Protein AF-A0A7R9MRG4-F1 (afdb_monomer_lite)

Radius of gyration: 17.13 Å; chains: 1; bounding box: 46×32×44 Å

Secondary structure (DSSP, 8-state):
------TT--TTSS----HHHHHHTTTPPPHHHHHT--TTSEEEEEEE--TTSSPEEEEEEHHHHHHHHHHHHHHHT-PSSP-----S-TTSHHIIIIIIIHHHSS-----

Structure (mmCIF, N/CA/C/O backbone):
data_AF-A0A7R9MRG4-F1
#
_entry.id   AF-A0A7R9MRG4-F1
#
loop_
_atom_site.group_PDB
_atom_site.id
_atom_site.type_symbol
_atom_site.label_atom_id
_atom_site.label_alt_id
_atom_site.label_comp_id
_atom_site.label_asym_id
_atom_site.label_entity_id
_atom_site.label_seq_id
_atom_site.pdbx_PDB_ins_code
_atom_site.Cartn_x
_atom_site.Cartn_y
_atom_site.Cartn_z
_atom_site.occupancy
_atom_site.B_iso_or_equiv
_atom_site.auth_seq_id
_atom_site.auth_comp_id
_atom_site.auth_asym_id
_atom_site.auth_atom_id
_atom_site.pdbx_PDB_model_num
ATOM 1 N N . MET A 1 1 ? 15.948 12.878 -17.917 1.00 43.62 1 MET A N 1
ATOM 2 C CA . MET A 1 1 ? 14.628 12.231 -17.772 1.00 43.62 1 MET A CA 1
ATOM 3 C C . MET A 1 1 ? 13.602 13.232 -18.279 1.00 43.62 1 MET A C 1
ATOM 5 O O . MET A 1 1 ? 13.123 14.041 -17.499 1.00 43.62 1 MET A O 1
ATOM 9 N N . ASP A 1 2 ? 13.351 13.234 -19.589 1.00 40.44 2 ASP A N 1
ATOM 10 C CA . ASP A 1 2 ? 12.744 14.378 -20.296 1.00 40.44 2 ASP A CA 1
ATOM 11 C C . ASP A 1 2 ? 11.472 13.925 -21.046 1.00 40.44 2 ASP A C 1
ATOM 13 O O . ASP A 1 2 ? 11.150 14.411 -22.127 1.00 40.44 2 ASP A O 1
ATOM 17 N N . GLY A 1 3 ? 10.784 12.907 -20.518 1.00 54.75 3 GLY A N 1
ATOM 18 C CA . GLY A 1 3 ? 9.579 12.360 -21.134 1.00 54.75 3 GLY A CA 1
ATOM 19 C C . GLY A 1 3 ? 8.394 13.286 -20.892 1.00 54.75 3 GLY A C 1
ATOM 20 O O . GLY A 1 3 ? 7.931 13.401 -19.759 1.00 54.75 3 GLY A O 1
ATOM 21 N N . ASN A 1 4 ? 7.909 13.937 -21.949 1.00 52.25 4 ASN A N 1
ATOM 22 C CA . ASN A 1 4 ? 6.660 14.700 -21.952 1.00 52.25 4 ASN A CA 1
ATOM 23 C C . ASN A 1 4 ? 5.459 13.746 -21.857 1.00 52.25 4 ASN A C 1
ATOM 25 O O . ASN A 1 4 ? 4.738 13.545 -22.830 1.00 52.25 4 ASN A O 1
ATOM 29 N N . TYR A 1 5 ? 5.258 13.132 -20.694 1.00 60.00 5 TYR A N 1
ATOM 30 C CA . TYR A 1 5 ? 4.035 12.393 -20.412 1.00 60.00 5 TYR A CA 1
ATOM 31 C C . TYR A 1 5 ? 2.894 13.398 -20.247 1.00 60.00 5 TYR A C 1
ATOM 33 O O . TYR A 1 5 ? 3.050 14.420 -19.578 1.00 60.00 5 TYR A O 1
ATOM 41 N N . SER A 1 6 ? 1.756 13.113 -20.869 1.00 63.28 6 SER A N 1
ATOM 42 C CA . SER A 1 6 ? 0.500 13.838 -20.666 1.00 63.28 6 SER A CA 1
ATOM 43 C C . SER A 1 6 ? -0.525 12.865 -20.096 1.00 63.28 6 SER A C 1
ATOM 45 O O . SER A 1 6 ? -0.485 11.680 -20.415 1.00 63.28 6 SER A O 1
ATOM 47 N N . SER A 1 7 ? -1.428 13.336 -19.239 1.00 66.81 7 SER A N 1
ATOM 48 C CA . SER A 1 7 ? -2.490 12.467 -18.722 1.00 66.81 7 SER A CA 1
ATOM 49 C C . SER A 1 7 ? -3.371 11.972 -19.870 1.00 66.81 7 SER A C 1
ATOM 51 O O . SER A 1 7 ? -3.749 12.771 -20.728 1.00 66.81 7 SER A O 1
ATOM 53 N N . GLY A 1 8 ? -3.663 10.670 -19.901 1.00 64.38 8 GLY A N 1
ATOM 54 C CA . GLY A 1 8 ? -4.335 10.013 -21.030 1.00 64.38 8 GLY A CA 1
ATOM 55 C C . GLY A 1 8 ? -3.394 9.454 -22.105 1.00 64.38 8 GLY A C 1
ATOM 56 O O . GLY A 1 8 ? -3.865 8.895 -23.092 1.00 64.38 8 GLY A O 1
ATOM 57 N N . ASP A 1 9 ? -2.074 9.582 -21.938 1.00 65.44 9 ASP A N 1
ATOM 58 C CA . ASP A 1 9 ? -1.098 8.895 -22.783 1.00 65.44 9 ASP A CA 1
ATOM 59 C C . ASP A 1 9 ? -1.141 7.375 -22.532 1.00 65.44 9 ASP A C 1
ATOM 61 O O . ASP A 1 9 ? -0.877 6.916 -21.421 1.00 65.44 9 ASP A O 1
ATOM 65 N N . THR A 1 10 ? -1.450 6.596 -23.574 1.00 65.25 10 THR A N 1
ATOM 66 C CA . THR A 1 10 ? -1.516 5.126 -23.544 1.00 65.25 10 THR A CA 1
ATOM 67 C C . THR A 1 10 ? -0.299 4.457 -24.188 1.00 65.25 10 THR A C 1
ATOM 69 O O . THR A 1 10 ? -0.386 3.288 -24.569 1.00 65.25 10 THR A O 1
ATOM 72 N N . THR A 1 11 ? 0.836 5.154 -24.346 1.00 56.62 11 THR A N 1
ATOM 73 C CA . THR A 1 11 ? 2.022 4.678 -25.101 1.00 56.62 11 THR A CA 1
ATOM 74 C C . THR A 1 11 ? 2.539 3.291 -24.670 1.00 56.62 11 THR A C 1
ATOM 76 O O . THR A 1 11 ? 3.219 2.622 -25.443 1.00 56.62 11 THR A O 1
ATOM 79 N N . HIS A 1 12 ? 2.165 2.800 -23.482 1.00 60.16 12 HIS A N 1
ATOM 80 C CA . HIS A 1 12 ? 2.535 1.468 -22.980 1.00 60.16 12 HIS A CA 1
ATOM 81 C C . HIS A 1 12 ? 1.340 0.568 -22.609 1.00 60.16 12 HIS A C 1
ATOM 83 O O . HIS A 1 12 ? 1.516 -0.391 -21.865 1.00 60.16 12 HIS A O 1
ATOM 89 N N . GLY A 1 13 ? 0.130 0.867 -23.098 1.00 65.69 13 GLY A N 1
ATOM 90 C CA . GLY A 1 13 ? -1.086 0.104 -22.778 1.00 65.69 13 GLY A CA 1
ATOM 91 C C . GLY A 1 13 ? -1.654 0.362 -21.379 1.00 65.69 13 GLY A C 1
ATOM 92 O O . GLY A 1 13 ? -2.609 -0.294 -20.986 1.00 65.69 13 GLY A O 1
ATOM 93 N N . TYR A 1 14 ? -1.091 1.326 -20.651 1.00 67.31 14 TYR A N 1
ATOM 94 C CA . TYR A 1 14 ? -1.590 1.796 -19.363 1.00 67.31 14 TYR A CA 1
ATOM 95 C C . TYR A 1 14 ? -2.041 3.243 -19.495 1.00 67.31 14 TYR A C 1
ATOM 97 O O . TYR A 1 14 ? -1.365 4.038 -20.150 1.00 67.31 14 TYR A O 1
ATOM 105 N N . ASN A 1 15 ? -3.160 3.582 -18.861 1.00 72.31 15 ASN A N 1
ATOM 106 C CA . ASN A 1 15 ? -3.630 4.954 -18.774 1.00 72.31 15 ASN A CA 1
ATOM 107 C C . ASN A 1 15 ? -2.899 5.662 -17.625 1.00 72.31 15 ASN A C 1
ATOM 109 O O . ASN A 1 15 ? -3.087 5.327 -16.454 1.00 72.31 15 ASN A O 1
ATOM 113 N N . PHE A 1 16 ? -2.024 6.614 -17.951 1.00 76.12 16 PHE A N 1
ATOM 114 C CA . PHE A 1 16 ? -1.302 7.374 -16.936 1.00 76.12 16 PHE A CA 1
ATOM 115 C C . PHE A 1 16 ? -2.089 8.613 -16.521 1.00 76.12 16 PHE A C 1
ATOM 117 O O . PHE A 1 16 ? -2.447 9.457 -17.344 1.00 76.12 16 PHE A O 1
ATOM 124 N N . LEU A 1 17 ? -2.278 8.757 -15.212 1.00 78.38 17 LEU A N 1
ATOM 125 C CA . LEU A 1 17 ? -2.831 9.949 -14.592 1.00 78.38 17 LEU A CA 1
ATOM 126 C C . LEU A 1 17 ? -1.716 10.680 -13.840 1.00 78.38 17 LEU A C 1
ATOM 128 O O . LEU A 1 17 ? -1.170 10.185 -12.852 1.00 78.38 17 LEU A O 1
ATOM 132 N N . LEU A 1 18 ? -1.346 11.863 -14.323 1.00 83.12 18 LEU A N 1
ATOM 133 C CA . LEU A 1 18 ? -0.261 12.636 -13.731 1.00 83.12 18 LEU A CA 1
ATOM 134 C C . LEU A 1 18 ? -0.736 13.405 -12.505 1.00 83.12 18 LEU A C 1
ATOM 136 O O . LEU A 1 18 ? -1.809 14.010 -12.496 1.00 83.12 18 LEU A O 1
ATOM 140 N N . PHE A 1 19 ? 0.136 13.488 -11.502 1.00 83.38 19 PHE A N 1
ATOM 141 C CA . PHE A 1 19 ? -0.143 14.237 -10.279 1.00 83.38 19 PHE A CA 1
ATOM 142 C C . PHE A 1 19 ? -0.461 15.715 -10.553 1.00 83.38 19 PHE A C 1
ATOM 144 O O . PHE A 1 19 ? -1.386 16.267 -9.970 1.00 83.38 19 PHE A O 1
ATOM 151 N N . ASN A 1 20 ? 0.230 16.345 -11.507 1.00 83.44 20 ASN A N 1
ATOM 152 C CA . ASN A 1 20 ? -0.068 17.727 -11.895 1.00 83.44 20 ASN A CA 1
ATOM 153 C C . ASN A 1 20 ? -1.482 17.885 -12.472 1.00 83.44 20 ASN A C 1
ATOM 155 O O . ASN A 1 20 ? -2.123 18.904 -12.231 1.00 83.44 20 ASN A O 1
ATOM 159 N N . SER A 1 21 ? -1.986 16.877 -13.191 1.00 82.50 21 SER A N 1
ATOM 160 C CA . SER A 1 21 ? -3.354 16.894 -13.715 1.00 82.50 21 SER A CA 1
ATOM 161 C C . SER A 1 21 ? -4.388 16.760 -12.598 1.00 82.50 21 SER A C 1
ATOM 163 O O . SER A 1 21 ? -5.388 17.475 -12.616 1.00 82.50 21 SER A O 1
ATOM 165 N N . LEU A 1 22 ? -4.112 15.932 -11.584 1.00 83.88 22 LEU A N 1
ATOM 166 C CA . LEU A 1 22 ? -4.930 15.872 -10.369 1.00 83.88 22 LEU A CA 1
ATOM 167 C C . LEU A 1 22 ? -4.964 17.210 -9.635 1.00 83.88 22 LEU A C 1
ATOM 169 O O . LEU A 1 22 ? -6.040 17.690 -9.287 1.00 83.88 22 LEU A O 1
ATOM 173 N N . LEU A 1 23 ? -3.799 17.832 -9.435 1.00 86.94 23 LEU A N 1
ATOM 174 C CA . LEU A 1 23 ? -3.700 19.126 -8.760 1.00 86.94 23 LEU A CA 1
ATOM 175 C C . LEU A 1 23 ? -4.477 20.220 -9.502 1.00 86.94 23 LEU A C 1
ATOM 177 O O . LEU A 1 23 ? -5.146 21.029 -8.867 1.00 86.94 23 LEU A O 1
ATOM 181 N N . SER A 1 24 ? -4.431 20.230 -10.838 1.00 87.56 24 SER A N 1
ATOM 182 C CA . SER A 1 24 ? -5.180 21.204 -11.641 1.00 87.56 24 SER A CA 1
ATOM 183 C C . SER A 1 24 ? -6.698 21.003 -11.622 1.00 87.56 24 SER A C 1
ATOM 185 O O . SER A 1 24 ? -7.422 21.928 -11.980 1.00 87.56 24 SER A O 1
ATOM 187 N N . ASN A 1 25 ? -7.179 19.826 -11.207 1.00 84.19 25 ASN A N 1
ATOM 188 C CA . ASN A 1 25 ? -8.601 19.471 -11.177 1.00 84.19 25 ASN A CA 1
ATOM 189 C C . ASN A 1 25 ? -9.148 19.303 -9.748 1.00 84.19 25 ASN A C 1
ATOM 191 O O . ASN A 1 25 ? -10.107 18.564 -9.535 1.00 84.19 25 ASN A O 1
ATOM 195 N N . ASP A 1 26 ? -8.523 19.946 -8.755 1.00 86.00 26 ASP A N 1
ATOM 196 C CA . ASP A 1 26 ? -8.943 19.874 -7.345 1.00 86.00 26 ASP A CA 1
ATOM 197 C C . ASP A 1 26 ? -9.048 18.425 -6.822 1.00 86.00 26 ASP A C 1
ATOM 199 O O . ASP A 1 26 ? -9.956 18.052 -6.082 1.00 86.00 26 ASP A O 1
ATOM 203 N N . GLY A 1 27 ? -8.149 17.555 -7.297 1.00 82.69 27 GLY A N 1
ATOM 204 C CA . GLY A 1 27 ? -8.123 16.134 -6.948 1.00 82.69 27 GLY A CA 1
ATOM 205 C C . GLY A 1 27 ? -9.262 15.297 -7.538 1.00 82.69 27 GLY A C 1
ATOM 206 O O . GLY A 1 27 ? -9.344 14.107 -7.236 1.00 82.69 27 GLY A O 1
ATOM 207 N N . LYS A 1 28 ? -10.132 15.865 -8.382 1.00 83.25 28 LYS A N 1
ATOM 208 C CA . LYS A 1 28 ? -11.210 15.108 -9.024 1.00 83.25 28 LYS A CA 1
ATOM 209 C C . LYS A 1 28 ? -10.640 14.181 -10.090 1.00 83.25 28 LYS A C 1
ATOM 211 O O . LYS A 1 28 ? -9.978 14.617 -11.035 1.00 83.25 28 LYS A O 1
ATOM 216 N N . LEU A 1 29 ? -10.931 12.899 -9.926 1.00 78.56 29 LEU A N 1
ATOM 217 C CA . LEU A 1 29 ? -10.641 11.86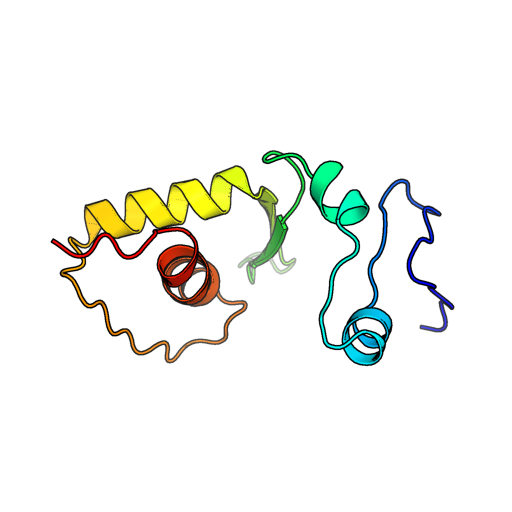6 -10.908 1.00 78.56 29 LEU A CA 1
ATOM 218 C C . LEU A 1 29 ? -11.749 11.830 -11.959 1.00 78.56 29 LEU A C 1
ATOM 220 O O . LEU A 1 29 ? -12.924 12.002 -11.634 1.00 78.56 29 LEU A O 1
ATOM 224 N N . ASP A 1 30 ? -11.366 11.596 -13.211 1.00 77.88 30 ASP A N 1
ATOM 225 C CA . ASP A 1 30 ? -12.324 11.184 -14.231 1.00 77.88 30 ASP A CA 1
ATOM 226 C C . ASP A 1 30 ? -12.785 9.758 -13.907 1.00 77.88 30 ASP A C 1
ATOM 228 O O . ASP A 1 30 ? -11.960 8.865 -13.700 1.00 77.88 30 ASP A O 1
ATOM 232 N N . GLN A 1 31 ? -14.098 9.550 -13.824 1.00 77.94 31 GLN A N 1
ATOM 233 C CA . GLN A 1 31 ? -14.681 8.272 -13.421 1.00 77.94 31 GLN A CA 1
ATOM 234 C C . GLN A 1 31 ? -14.296 7.148 -14.390 1.00 77.94 31 GLN A C 1
ATOM 236 O O . GLN A 1 31 ? -14.056 6.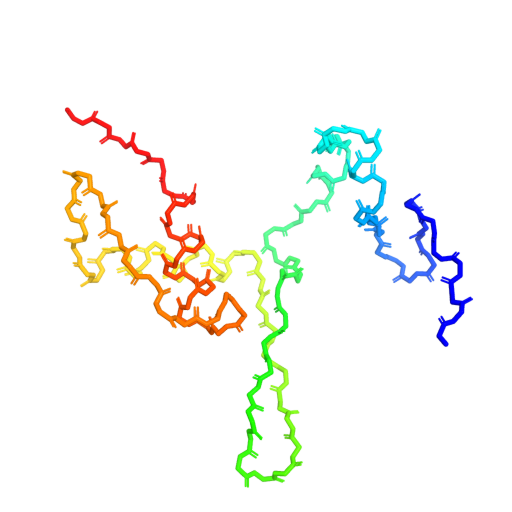026 -13.952 1.00 77.94 31 GLN A O 1
ATOM 241 N N . SER A 1 32 ? -14.113 7.462 -15.677 1.00 77.31 32 SER A N 1
ATOM 242 C CA . SER A 1 32 ? -13.693 6.471 -16.672 1.00 77.31 32 SER A CA 1
ATOM 243 C C . SER A 1 32 ? -12.308 5.881 -16.392 1.00 77.31 32 SER A C 1
ATOM 245 O O . SER A 1 32 ? -11.998 4.804 -16.884 1.00 77.31 32 SER A O 1
ATOM 247 N N . VAL A 1 33 ? -11.460 6.580 -15.625 1.00 75.56 33 VAL A N 1
ATOM 248 C CA . VAL A 1 33 ? -10.147 6.067 -15.201 1.00 75.56 33 VAL A CA 1
ATOM 249 C C . VAL A 1 33 ? -10.305 4.995 -14.127 1.00 75.56 33 VAL A C 1
ATOM 251 O O . VAL A 1 33 ? -9.481 4.096 -14.058 1.00 75.56 33 VAL A O 1
ATOM 254 N N . ILE A 1 34 ? -11.343 5.086 -13.293 1.00 76.62 34 ILE A N 1
ATOM 255 C CA . ILE A 1 34 ? -11.624 4.123 -12.221 1.00 76.62 34 ILE A CA 1
ATOM 256 C C . ILE A 1 34 ? -12.347 2.897 -12.783 1.00 76.62 34 ILE A C 1
ATOM 258 O O . ILE A 1 34 ? -12.056 1.777 -12.374 1.00 76.62 34 ILE A O 1
ATOM 262 N N . ASP A 1 35 ? -13.267 3.110 -13.726 1.00 80.44 35 ASP A N 1
ATOM 263 C CA . ASP A 1 35 ? -14.110 2.050 -14.291 1.00 80.44 35 ASP A CA 1
ATOM 264 C C . ASP A 1 35 ? -13.307 0.981 -15.060 1.00 80.44 35 ASP A C 1
ATOM 266 O O . ASP A 1 35 ? -13.784 -0.140 -15.223 1.00 80.44 35 ASP A O 1
ATOM 270 N N . ASP A 1 36 ? -12.091 1.313 -15.500 1.00 78.88 36 ASP A N 1
ATOM 271 C CA . ASP A 1 36 ? -11.188 0.416 -16.235 1.00 78.88 36 ASP A CA 1
ATOM 272 C C . ASP A 1 36 ? -10.155 -0.293 -15.328 1.00 78.88 36 ASP A C 1
ATOM 274 O O . ASP A 1 36 ? -9.284 -1.003 -15.822 1.00 78.88 36 ASP A O 1
ATOM 278 N N . VAL A 1 37 ? -10.225 -0.113 -13.998 1.00 84.56 37 VAL A N 1
ATOM 279 C CA . VAL A 1 37 ? -9.301 -0.750 -13.038 1.00 84.56 37 VAL A CA 1
ATOM 280 C C . VAL A 1 37 ? -9.869 -2.071 -12.518 1.00 84.56 37 VAL A C 1
ATOM 282 O O . VAL A 1 37 ? -10.928 -2.120 -11.888 1.00 84.56 37 VAL A O 1
ATOM 285 N N . SER A 1 38 ? -9.117 -3.152 -12.706 1.00 88.81 38 SER A N 1
ATOM 286 C CA . SER A 1 38 ? -9.397 -4.479 -12.160 1.00 88.81 38 SER A CA 1
ATOM 287 C C . SER A 1 38 ? -8.773 -4.676 -10.767 1.00 88.81 38 SER A C 1
ATOM 289 O O . SER A 1 38 ? -7.667 -4.202 -10.501 1.00 88.81 38 SER A O 1
ATOM 291 N N . PRO A 1 39 ? -9.395 -5.460 -9.861 1.00 90.50 39 PRO A N 1
ATOM 292 C CA . PRO A 1 39 ? -8.774 -5.853 -8.592 1.00 90.50 39 PRO A CA 1
ATOM 293 C C . PRO A 1 39 ? -7.422 -6.573 -8.737 1.00 90.50 39 PRO A C 1
ATOM 295 O O . PRO A 1 39 ? -6.610 -6.551 -7.807 1.00 90.50 39 PRO A O 1
ATOM 298 N N . ASP A 1 40 ? -7.178 -7.214 -9.880 1.00 92.00 40 ASP A N 1
ATOM 299 C CA . ASP A 1 40 ? -5.931 -7.930 -10.170 1.00 92.00 40 ASP A CA 1
ATOM 300 C C . ASP A 1 40 ? -4.836 -7.031 -10.763 1.00 92.00 40 ASP A C 1
ATOM 302 O O . ASP A 1 40 ? -3.671 -7.445 -10.850 1.00 92.00 40 ASP A O 1
ATOM 306 N N . ASP A 1 41 ? -5.184 -5.787 -11.104 1.00 88.50 41 ASP A N 1
ATOM 307 C CA . ASP A 1 41 ? -4.231 -4.832 -11.646 1.00 88.50 41 ASP A CA 1
ATOM 308 C C . ASP A 1 41 ? -3.154 -4.455 -10.620 1.00 88.50 41 ASP A C 1
ATOM 310 O O . ASP A 1 41 ? -3.385 -4.493 -9.400 1.00 88.50 41 ASP A O 1
ATOM 314 N N . PRO A 1 42 ? -1.949 -4.099 -11.099 1.00 88.56 42 PRO A N 1
ATOM 315 C CA . PRO A 1 42 ? -0.850 -3.687 -10.242 1.00 88.56 42 PRO A CA 1
ATOM 316 C C . PRO A 1 42 ? -1.220 -2.437 -9.442 1.00 88.56 42 PRO A C 1
ATOM 318 O O . PRO A 1 42 ? -1.490 -1.389 -10.020 1.00 88.56 42 PRO A O 1
ATOM 321 N N . ALA A 1 43 ? -1.118 -2.514 -8.115 1.00 87.50 43 ALA A N 1
ATOM 322 C CA . ALA A 1 43 ? -1.339 -1.365 -7.241 1.00 87.50 43 ALA A CA 1
ATOM 323 C C . ALA A 1 43 ? -0.023 -0.794 -6.699 1.00 87.50 43 ALA A C 1
ATOM 325 O O . ALA A 1 43 ? 0.189 0.418 -6.697 1.00 87.50 43 ALA A O 1
ATOM 326 N N . ILE A 1 44 ? 0.878 -1.661 -6.219 1.00 87.44 44 ILE A N 1
ATOM 327 C CA . ILE A 1 44 ? 2.162 -1.262 -5.625 1.00 87.44 44 ILE A CA 1
ATOM 328 C C . ILE A 1 44 ? 3.258 -2.256 -6.022 1.00 87.44 44 ILE A C 1
ATOM 330 O O . ILE A 1 44 ? 3.067 -3.472 -5.981 1.00 87.44 44 ILE A O 1
ATOM 334 N N . ILE A 1 45 ? 4.449 -1.730 -6.324 1.00 88.38 45 ILE A N 1
ATOM 335 C CA . ILE A 1 45 ? 5.692 -2.507 -6.367 1.00 88.38 45 ILE A CA 1
ATOM 336 C C . ILE A 1 45 ? 6.532 -2.125 -5.148 1.00 88.38 45 ILE A C 1
ATOM 338 O O . ILE A 1 45 ? 7.028 -1.003 -5.054 1.00 88.38 45 ILE A O 1
ATOM 342 N N . MET A 1 46 ? 6.707 -3.059 -4.213 1.00 86.44 46 MET A N 1
ATOM 343 C CA . MET A 1 46 ? 7.540 -2.843 -3.027 1.00 86.44 46 MET A CA 1
ATOM 344 C C . MET A 1 46 ? 8.939 -3.408 -3.228 1.00 86.44 46 MET A C 1
ATOM 346 O O . MET A 1 46 ? 9.105 -4.590 -3.517 1.00 86.44 46 MET A O 1
ATOM 350 N N . PHE A 1 47 ? 9.963 -2.586 -3.023 1.00 85.38 47 PHE A N 1
ATOM 351 C CA . PHE A 1 47 ? 11.347 -3.038 -3.108 1.00 85.38 47 PHE A CA 1
ATOM 352 C C . PHE A 1 47 ? 11.846 -3.527 -1.754 1.00 85.38 47 PHE A C 1
ATOM 354 O O . PHE A 1 47 ? 11.722 -2.852 -0.735 1.00 85.38 47 PHE A O 1
ATOM 361 N N . THR A 1 48 ? 12.463 -4.702 -1.760 1.00 79.56 48 THR A N 1
ATOM 362 C CA . THR A 1 48 ? 13.156 -5.256 -0.594 1.00 79.56 48 THR A CA 1
ATOM 363 C C . THR A 1 48 ? 14.658 -5.105 -0.782 1.00 79.56 48 THR A C 1
ATOM 365 O O . THR A 1 48 ? 15.157 -5.264 -1.896 1.00 79.56 48 THR A O 1
ATOM 368 N N . SER A 1 49 ? 15.393 -4.795 0.291 1.00 73.69 49 SER A N 1
ATOM 369 C CA . SER A 1 49 ? 16.834 -4.515 0.209 1.00 73.69 49 SER A CA 1
ATOM 370 C C . SER A 1 49 ? 17.657 -5.698 -0.302 1.00 73.69 49 SER A C 1
ATOM 372 O O . SER A 1 49 ? 18.717 -5.462 -0.863 1.00 73.69 49 SER A O 1
ATOM 374 N N . GLY A 1 50 ? 17.151 -6.932 -0.175 1.00 60.56 50 GLY A N 1
ATOM 375 C CA . GLY A 1 50 ? 17.751 -8.153 -0.714 1.00 60.56 50 GLY A CA 1
ATOM 376 C C . GLY A 1 50 ? 19.196 -8.366 -0.246 1.00 60.56 50 GLY A C 1
ATOM 377 O O . GLY A 1 50 ? 20.126 -7.759 -0.762 1.00 60.56 50 GLY A O 1
ATOM 378 N N . THR A 1 51 ? 19.435 -9.311 0.665 1.00 58.94 51 THR A N 1
ATOM 379 C CA . THR A 1 51 ? 20.786 -9.610 1.194 1.00 58.94 51 THR A CA 1
ATOM 380 C C . THR A 1 51 ? 21.815 -10.030 0.128 1.00 58.94 51 THR A C 1
ATOM 382 O O . THR A 1 51 ? 23.007 -10.069 0.409 1.00 58.94 51 THR A O 1
ATOM 385 N N . THR A 1 52 ? 21.378 -10.307 -1.105 1.00 71.06 52 THR A N 1
ATOM 386 C CA . THR A 1 52 ? 22.205 -10.730 -2.246 1.00 71.06 52 THR A CA 1
ATOM 387 C C . THR A 1 52 ? 22.558 -9.597 -3.227 1.00 71.06 52 THR A C 1
ATOM 389 O O . THR A 1 52 ? 22.999 -9.872 -4.341 1.00 71.06 52 THR A O 1
ATOM 392 N N . GLY A 1 53 ? 22.351 -8.325 -2.860 1.00 68.94 53 GLY A N 1
ATOM 393 C CA . GLY A 1 53 ? 22.905 -7.154 -3.565 1.00 68.94 53 GLY A CA 1
ATOM 394 C C . GLY A 1 53 ? 22.065 -6.560 -4.705 1.00 68.94 53 GLY A C 1
ATOM 395 O O . GLY A 1 53 ? 22.395 -5.481 -5.191 1.00 68.94 53 GLY A O 1
ATOM 396 N N . LYS A 1 54 ? 20.965 -7.205 -5.120 1.00 73.38 54 LYS A N 1
ATOM 397 C CA . LYS A 1 54 ? 19.977 -6.629 -6.053 1.00 73.38 54 LYS A CA 1
ATOM 398 C C . LYS A 1 54 ? 18.595 -6.586 -5.392 1.00 73.38 54 LYS A C 1
ATOM 400 O O . LYS A 1 54 ? 18.090 -7.658 -5.041 1.00 73.38 54 LYS A O 1
ATOM 405 N N . PRO A 1 55 ? 17.977 -5.400 -5.244 1.00 76.19 55 PRO A N 1
ATOM 406 C CA . PRO A 1 55 ? 16.626 -5.289 -4.716 1.00 76.19 55 PRO A CA 1
ATOM 407 C C . PRO A 1 55 ? 15.629 -6.090 -5.551 1.00 76.19 55 PRO A C 1
ATOM 409 O O . PRO A 1 55 ? 15.658 -6.041 -6.782 1.00 76.19 55 PRO A O 1
ATOM 412 N N . LYS A 1 56 ? 14.739 -6.824 -4.881 1.00 82.88 56 LYS A N 1
ATOM 413 C CA . LYS A 1 56 ? 13.629 -7.530 -5.534 1.00 82.88 56 LYS A CA 1
ATOM 414 C C . LYS A 1 56 ? 12.353 -6.720 -5.345 1.00 82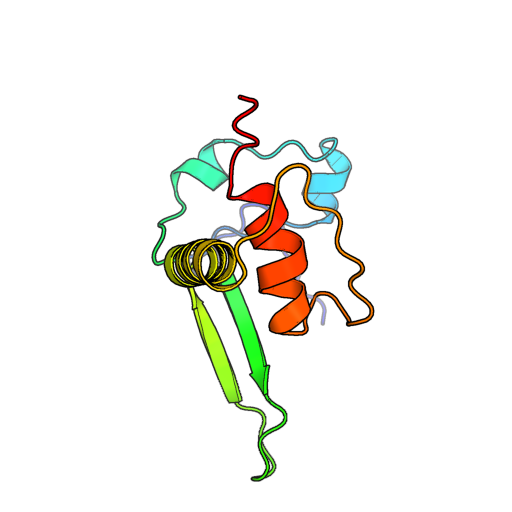.88 56 LYS A C 1
ATOM 416 O O . LYS A 1 56 ? 12.039 -6.354 -4.210 1.00 82.88 56 LYS A O 1
ATOM 421 N N . GLY A 1 57 ? 11.650 -6.456 -6.445 1.00 85.31 57 GLY A N 1
ATOM 422 C CA . GLY A 1 57 ? 10.318 -5.859 -6.436 1.00 85.31 57 GLY A CA 1
ATOM 423 C C . GLY A 1 57 ? 9.259 -6.927 -6.176 1.00 85.31 57 GLY A C 1
ATOM 424 O O . GLY A 1 57 ? 9.166 -7.897 -6.925 1.00 85.31 57 GLY A O 1
ATOM 425 N N . ALA A 1 58 ? 8.483 -6.762 -5.112 1.00 86.69 58 ALA A N 1
ATOM 426 C CA . ALA A 1 58 ? 7.274 -7.524 -4.853 1.00 86.69 58 ALA A CA 1
ATOM 427 C C . ALA A 1 58 ? 6.096 -6.812 -5.521 1.00 86.69 58 ALA A C 1
ATOM 429 O O . ALA A 1 58 ? 5.791 -5.667 -5.188 1.00 86.69 58 ALA A O 1
ATOM 430 N N . TYR A 1 59 ? 5.470 -7.500 -6.469 1.00 89.44 59 TYR A N 1
ATOM 431 C CA . TYR A 1 59 ? 4.260 -7.060 -7.149 1.00 89.44 59 TYR A CA 1
ATOM 432 C C . TYR A 1 59 ? 3.043 -7.326 -6.264 1.00 89.44 59 TYR A C 1
ATOM 434 O O . TYR A 1 59 ? 2.859 -8.460 -5.820 1.00 89.44 59 TYR A O 1
ATOM 442 N N . LEU A 1 60 ? 2.216 -6.309 -6.024 1.00 90.19 60 LEU A N 1
ATOM 443 C CA . LEU A 1 60 ? 0.977 -6.441 -5.264 1.00 90.19 60 LEU A CA 1
ATOM 444 C C . LEU A 1 60 ? -0.186 -5.825 -6.034 1.00 90.19 60 LEU A C 1
ATOM 446 O O . LEU A 1 60 ? -0.124 -4.661 -6.436 1.00 90.19 60 LEU A O 1
ATOM 450 N N . SER A 1 61 ? -1.245 -6.617 -6.198 1.00 92.56 61 SER A N 1
ATOM 451 C CA . SER A 1 61 ? -2.507 -6.164 -6.777 1.00 92.56 61 SER A CA 1
ATOM 452 C C . SER A 1 61 ? -3.372 -5.422 -5.759 1.00 92.56 61 SER A C 1
ATOM 454 O O . SER A 1 61 ? -3.165 -5.550 -4.544 1.00 92.56 61 SER A O 1
ATOM 456 N N . HIS A 1 62 ? -4.380 -4.693 -6.244 1.00 90.06 62 HIS A N 1
ATOM 457 C CA . HIS A 1 62 ? -5.398 -4.067 -5.392 1.00 90.06 62 HIS A CA 1
ATOM 458 C C . HIS A 1 62 ? -6.051 -5.088 -4.450 1.00 90.06 62 HIS A C 1
ATOM 460 O O . HIS A 1 62 ? -6.136 -4.856 -3.242 1.00 90.06 62 HIS A O 1
ATOM 466 N N . PHE A 1 63 ? -6.426 -6.255 -4.982 1.00 91.56 63 PHE A N 1
ATOM 467 C CA . PHE A 1 63 ? -7.012 -7.353 -4.217 1.00 91.56 63 PHE A CA 1
ATOM 468 C C . PHE A 1 63 ? -6.099 -7.812 -3.078 1.00 91.56 63 PHE A C 1
ATOM 470 O O . PHE A 1 63 ? -6.538 -7.937 -1.936 1.00 91.56 63 PHE A O 1
ATOM 477 N N . THR A 1 64 ? -4.810 -8.021 -3.363 1.00 89.25 64 THR A N 1
ATOM 478 C CA . THR A 1 64 ? -3.858 -8.527 -2.364 1.00 89.25 64 THR A CA 1
ATOM 479 C C . THR A 1 64 ? -3.674 -7.534 -1.214 1.00 89.25 64 THR A C 1
ATOM 481 O O . THR A 1 64 ? -3.611 -7.944 -0.054 1.00 89.25 64 THR A O 1
ATOM 484 N N . LEU A 1 65 ? -3.626 -6.232 -1.518 1.00 88.19 65 LEU A N 1
ATOM 485 C CA . LEU A 1 65 ? -3.505 -5.172 -0.513 1.00 88.19 65 LEU A CA 1
ATOM 486 C C . LEU A 1 65 ? -4.738 -5.095 0.394 1.00 88.19 65 LEU A C 1
ATOM 488 O O . LEU A 1 65 ? -4.592 -5.085 1.617 1.00 88.19 65 LEU A O 1
ATOM 492 N N . VAL A 1 66 ? -5.940 -5.074 -0.189 1.00 88.00 66 VAL A N 1
ATOM 493 C CA . VAL A 1 66 ? -7.197 -4.995 0.573 1.00 88.00 66 VAL A CA 1
ATOM 494 C C . VAL A 1 66 ? -7.414 -6.259 1.402 1.00 88.00 66 VAL A C 1
ATOM 496 O O . VAL A 1 66 ? -7.734 -6.170 2.585 1.00 88.00 66 VAL A O 1
ATOM 499 N N . ASN A 1 67 ? -7.167 -7.438 0.829 1.00 89.00 67 ASN A N 1
ATOM 500 C CA . ASN A 1 67 ? -7.299 -8.698 1.552 1.00 89.00 67 ASN A CA 1
ATOM 501 C C . ASN A 1 67 ? -6.323 -8.777 2.739 1.00 89.00 67 ASN A C 1
ATOM 503 O O . ASN A 1 67 ? -6.702 -9.199 3.830 1.00 89.00 67 ASN A O 1
ATOM 507 N N . ASN A 1 68 ? -5.076 -8.321 2.566 1.00 86.88 68 ASN A N 1
ATOM 508 C CA . ASN A 1 68 ? -4.123 -8.272 3.673 1.00 86.88 68 ASN A CA 1
ATOM 509 C C . ASN A 1 68 ? -4.565 -7.292 4.769 1.00 86.88 68 ASN A C 1
ATOM 511 O O . ASN A 1 68 ? -4.424 -7.616 5.946 1.00 86.88 68 ASN A O 1
ATOM 515 N N . ALA A 1 69 ? -5.140 -6.144 4.405 1.00 84.12 69 ALA A N 1
ATOM 516 C CA . ALA A 1 69 ? -5.682 -5.185 5.363 1.00 84.12 69 ALA A CA 1
ATOM 517 C C . ALA A 1 69 ? -6.842 -5.769 6.191 1.00 84.12 69 ALA A C 1
ATOM 519 O O . ALA A 1 69 ? -6.832 -5.663 7.417 1.00 84.12 69 ALA A O 1
ATOM 520 N N . LEU A 1 70 ? -7.797 -6.449 5.546 1.00 84.38 70 LEU A N 1
ATOM 521 C CA . LEU A 1 70 ? -8.937 -7.086 6.220 1.00 84.38 70 LEU A CA 1
ATOM 522 C C . LEU A 1 70 ? -8.491 -8.178 7.201 1.00 84.38 70 LEU A C 1
ATOM 524 O O . LEU A 1 70 ? -8.857 -8.139 8.373 1.00 84.38 70 LEU A O 1
ATOM 528 N N . LEU A 1 71 ? -7.619 -9.088 6.755 1.00 85.75 71 LEU A N 1
ATOM 529 C CA . LEU A 1 71 ? -7.060 -10.140 7.612 1.00 85.75 71 LEU A CA 1
ATOM 530 C C . LEU A 1 71 ? -6.258 -9.566 8.784 1.00 85.75 71 LEU A C 1
ATOM 532 O O . LEU A 1 71 ? -6.277 -10.103 9.892 1.00 85.75 71 LEU A O 1
ATOM 536 N N . THR A 1 72 ? -5.544 -8.467 8.544 1.00 81.75 72 THR A N 1
ATOM 537 C CA . THR A 1 72 ? -4.798 -7.774 9.593 1.00 81.75 72 THR A CA 1
ATOM 538 C C . THR A 1 72 ? -5.756 -7.186 10.628 1.00 81.75 72 THR A C 1
ATOM 540 O O . THR A 1 72 ? -5.535 -7.372 11.821 1.00 81.75 72 THR A O 1
ATO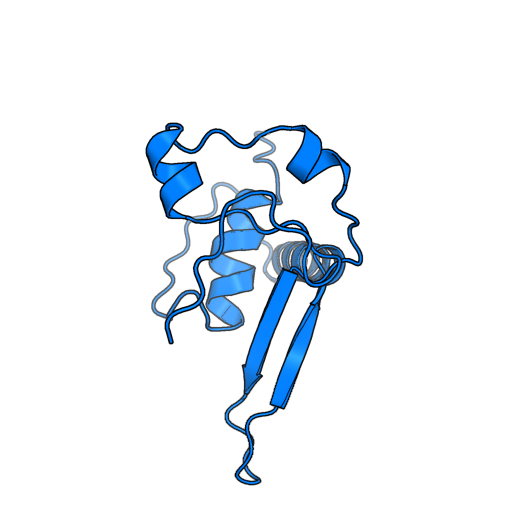M 543 N N . LYS A 1 73 ? -6.853 -6.548 10.202 1.00 77.25 73 LYS A N 1
ATOM 544 C CA . LYS A 1 73 ? -7.876 -6.044 11.125 1.00 77.25 73 LYS A CA 1
ATOM 545 C C . LYS A 1 73 ? -8.447 -7.149 12.013 1.00 77.25 73 LYS A C 1
ATOM 547 O O . LYS A 1 73 ? -8.502 -6.963 13.224 1.00 77.25 73 LYS A O 1
ATOM 552 N N . GLU A 1 74 ? -8.814 -8.287 11.427 1.00 79.06 74 GLU A N 1
ATOM 553 C CA . GLU A 1 74 ? -9.328 -9.441 12.178 1.00 79.06 74 GLU A CA 1
ATOM 554 C C . GLU A 1 74 ? -8.293 -9.997 13.165 1.00 79.06 74 GLU A C 1
ATOM 556 O O . GLU A 1 74 ? -8.629 -10.341 14.294 1.00 79.06 74 GLU A O 1
ATOM 561 N N . SER A 1 75 ? -7.020 -10.053 12.765 1.00 81.69 75 SER A N 1
ATOM 562 C CA . SER A 1 75 ? -5.951 -10.630 13.591 1.00 81.69 75 SER A CA 1
ATOM 563 C C . SER A 1 75 ? -5.579 -9.769 14.801 1.00 81.69 75 SER A C 1
ATOM 565 O O . SER A 1 75 ? -5.174 -10.307 15.830 1.00 81.69 75 SER A O 1
ATOM 567 N N . PHE A 1 76 ? -5.666 -8.443 14.673 1.00 75.31 76 PHE A N 1
ATOM 568 C CA . PHE A 1 76 ? -5.308 -7.503 15.739 1.00 75.31 76 PHE A CA 1
ATOM 569 C C . PHE A 1 76 ? -6.498 -7.072 16.606 1.00 75.31 76 PHE A C 1
ATOM 571 O O . PHE A 1 76 ? -6.276 -6.337 17.566 1.00 75.31 76 PHE A O 1
ATOM 578 N N . ASP A 1 77 ? -7.716 -7.528 16.285 1.00 73.06 77 ASP A N 1
ATOM 579 C CA . ASP A 1 77 ? -8.969 -7.163 16.963 1.00 73.06 77 ASP A CA 1
ATOM 580 C C . ASP A 1 77 ? -9.050 -5.653 17.234 1.00 73.06 77 ASP A C 1
ATOM 582 O O . ASP A 1 77 ? -9.166 -5.183 18.370 1.00 73.06 77 ASP A O 1
ATOM 586 N N . PHE A 1 78 ? -8.867 -4.858 16.175 1.00 71.31 78 PHE A N 1
ATOM 587 C CA . PHE A 1 78 ? -8.907 -3.411 16.323 1.00 71.31 78 PHE A CA 1
ATOM 588 C C . PHE A 1 78 ? -10.309 -2.968 16.770 1.00 71.31 78 PHE A C 1
ATOM 590 O O . PHE A 1 78 ? -11.267 -3.061 16.004 1.00 71.31 78 PHE A O 1
ATOM 597 N N . GLY A 1 79 ? -10.413 -2.463 18.002 1.00 66.44 79 GLY A N 1
ATOM 598 C CA . GLY A 1 79 ? -11.644 -1.879 18.535 1.00 66.44 79 GLY A CA 1
ATOM 599 C C . GLY A 1 79 ? -11.982 -0.531 17.895 1.00 66.44 79 GLY A C 1
ATOM 600 O O . GLY A 1 79 ? -11.094 0.212 17.485 1.00 66.44 79 GLY A O 1
ATOM 601 N N . GLU A 1 80 ? -13.269 -0.193 17.840 1.00 75.81 80 GLU A N 1
ATOM 602 C CA . GLU A 1 80 ? -13.749 1.063 17.255 1.00 75.81 80 GLU A CA 1
ATOM 603 C C . GLU A 1 80 ? -13.954 2.145 18.342 1.00 75.81 80 GLU A C 1
ATOM 605 O O . GLU A 1 80 ? -14.589 1.862 19.363 1.00 75.81 80 GLU A O 1
ATOM 610 N N . PRO A 1 81 ? -13.470 3.392 18.156 1.00 68.75 81 PRO A N 1
ATOM 611 C CA . PRO A 1 81 ? -12.697 3.878 17.014 1.00 68.75 81 PRO A CA 1
ATOM 612 C C . PRO A 1 81 ? -11.210 3.493 17.079 1.00 68.75 81 PRO A C 1
ATOM 614 O O . PRO A 1 81 ? -10.570 3.564 18.131 1.00 68.75 81 PRO A O 1
ATOM 617 N N . ILE A 1 82 ? -10.635 3.181 15.917 1.00 71.12 82 ILE A N 1
ATOM 618 C CA . ILE A 1 82 ? -9.215 2.841 15.775 1.00 71.12 82 ILE A CA 1
ATOM 619 C C . ILE A 1 82 ? -8.383 4.126 15.659 1.00 71.12 82 ILE A C 1
ATOM 621 O O . ILE A 1 82 ? -8.584 4.930 14.751 1.00 71.12 82 ILE A O 1
ATOM 625 N N . SER A 1 83 ? -7.397 4.306 16.541 1.00 76.94 83 SER A N 1
ATOM 626 C CA . SER A 1 83 ? -6.380 5.361 16.428 1.00 76.94 83 SER A CA 1
ATOM 627 C C . SER A 1 83 ? -4.988 4.738 16.428 1.00 76.94 83 SER A C 1
ATOM 629 O O . SER A 1 83 ? -4.617 4.043 17.373 1.00 76.94 83 SER A O 1
ATOM 631 N N . MET A 1 84 ? -4.207 4.989 15.374 1.00 76.25 84 MET A N 1
ATOM 632 C CA . MET A 1 84 ? -2.894 4.373 15.172 1.00 76.25 84 MET A CA 1
ATOM 633 C C . MET A 1 84 ? -1.819 5.424 14.904 1.00 76.25 84 MET A C 1
ATOM 635 O O . MET A 1 84 ? -1.968 6.280 14.036 1.00 76.25 84 MET A O 1
ATOM 639 N N . LEU A 1 85 ? -0.698 5.315 15.618 1.00 82.88 85 LEU A N 1
ATOM 640 C CA . LEU A 1 85 ? 0.525 6.047 15.301 1.00 82.88 85 LEU A CA 1
ATOM 641 C C . LEU A 1 85 ? 1.374 5.218 14.332 1.00 82.88 85 LEU A C 1
ATOM 643 O O . LEU A 1 85 ? 1.724 4.080 14.639 1.00 82.88 85 LEU A O 1
ATOM 647 N N . ILE A 1 86 ? 1.755 5.803 13.196 1.00 81.94 86 ILE A N 1
ATOM 648 C CA . ILE A 1 86 ? 2.613 5.158 12.195 1.00 81.94 86 ILE A CA 1
ATOM 649 C C . ILE A 1 86 ? 3.968 5.882 12.184 1.00 81.94 86 ILE A C 1
ATOM 651 O O . ILE A 1 86 ? 4.107 6.906 11.518 1.00 81.94 86 ILE A O 1
ATOM 655 N N . PRO A 1 87 ? 4.986 5.389 12.915 1.00 82.12 87 PRO A N 1
ATOM 656 C CA . PRO A 1 87 ? 6.299 6.036 12.961 1.00 82.12 87 PRO A CA 1
ATOM 657 C C . PRO A 1 87 ? 7.180 5.700 11.744 1.00 82.12 87 PRO A C 1
ATOM 659 O O . PRO A 1 87 ? 8.320 6.152 11.665 1.00 82.12 87 PRO A O 1
ATOM 662 N N . LEU A 1 88 ? 6.685 4.872 10.817 1.00 84.94 88 LEU A N 1
ATOM 663 C CA . LEU A 1 88 ? 7.426 4.373 9.659 1.00 84.94 88 LEU A CA 1
ATOM 664 C C . LEU A 1 88 ? 7.031 5.120 8.371 1.00 84.94 88 LEU A C 1
ATOM 666 O O . LEU A 1 88 ? 5.890 5.567 8.257 1.00 84.94 88 LEU A O 1
ATOM 670 N N . PRO A 1 89 ? 7.923 5.215 7.365 1.00 80.38 89 PRO A N 1
ATOM 671 C CA . PRO A 1 89 ? 7.588 5.821 6.075 1.00 80.38 89 PRO A CA 1
ATOM 672 C C . PRO A 1 89 ? 6.436 5.091 5.371 1.00 80.38 89 PRO A C 1
ATOM 674 O O . PRO A 1 89 ? 6.415 3.863 5.366 1.00 80.38 89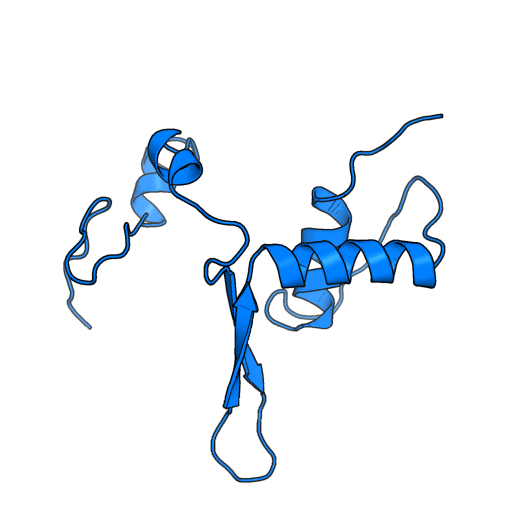 PRO A O 1
ATOM 677 N N . PHE A 1 90 ? 5.539 5.817 4.694 1.00 72.38 90 PHE A N 1
ATOM 678 C CA . PHE A 1 90 ? 4.351 5.239 4.035 1.00 72.38 90 PHE A CA 1
ATOM 679 C C . PHE A 1 90 ? 4.639 4.185 2.956 1.00 72.38 90 PHE A C 1
ATOM 681 O O . PHE A 1 90 ? 3.771 3.379 2.649 1.00 72.38 90 PHE A O 1
ATOM 688 N N . PHE A 1 91 ? 5.848 4.161 2.396 1.00 75.62 91 PHE A N 1
ATOM 689 C CA . PHE A 1 91 ? 6.281 3.161 1.413 1.00 75.62 91 PHE A CA 1
ATOM 690 C C . PHE A 1 91 ? 6.867 1.885 2.047 1.00 75.62 91 PHE A C 1
ATOM 692 O O . PHE A 1 91 ? 7.282 0.972 1.336 1.00 75.62 91 PHE A O 1
ATOM 699 N N . HIS A 1 92 ? 6.930 1.807 3.378 1.00 81.94 92 HIS A N 1
ATOM 700 C CA . HIS A 1 92 ? 7.252 0.575 4.089 1.00 81.94 92 HIS A CA 1
ATOM 701 C C . HIS A 1 92 ? 6.001 -0.310 4.174 1.00 81.94 92 HIS A C 1
ATOM 703 O O . HIS A 1 92 ? 4.932 0.188 4.515 1.00 81.94 92 HIS A O 1
ATOM 709 N N . SER A 1 93 ? 6.130 -1.620 3.940 1.00 78.69 93 SER A N 1
ATOM 710 C CA . SER A 1 93 ? 4.997 -2.566 3.881 1.00 78.69 93 SER A CA 1
ATOM 711 C C . SER A 1 93 ? 4.023 -2.450 5.055 1.00 78.69 93 SER A C 1
ATOM 713 O O . SER A 1 93 ? 2.813 -2.406 4.854 1.00 78.69 93 SER A O 1
ATOM 715 N N . PHE A 1 94 ? 4.557 -2.320 6.272 1.00 79.25 94 PHE A N 1
ATOM 716 C CA . PHE A 1 94 ? 3.766 -2.080 7.480 1.00 79.25 94 PHE A CA 1
ATOM 717 C C . PHE A 1 94 ? 2.905 -0.810 7.376 1.00 79.25 94 PHE A C 1
ATOM 719 O O . PHE A 1 94 ? 1.693 -0.877 7.535 1.00 79.25 94 PHE A O 1
ATOM 726 N N . ALA A 1 95 ? 3.511 0.342 7.078 1.00 76.00 95 ALA A N 1
ATOM 727 C CA . ALA A 1 95 ? 2.800 1.617 7.010 1.00 76.00 95 ALA A CA 1
ATOM 728 C C . ALA A 1 95 ? 1.819 1.673 5.829 1.00 76.00 95 ALA A C 1
ATOM 730 O O . ALA A 1 95 ? 0.725 2.215 5.968 1.00 76.00 95 ALA A O 1
ATOM 731 N N . ALA A 1 96 ? 2.192 1.077 4.692 1.00 78.62 96 ALA A N 1
ATOM 732 C CA . ALA A 1 96 ? 1.353 1.013 3.504 1.00 78.62 96 ALA A CA 1
ATOM 733 C C . ALA A 1 96 ? 0.041 0.264 3.781 1.00 78.62 96 ALA A C 1
ATOM 735 O O . ALA A 1 96 ? -1.030 0.769 3.449 1.00 78.62 96 ALA A O 1
ATOM 736 N N . VAL A 1 97 ? 0.105 -0.910 4.419 1.00 77.75 97 VAL A N 1
ATOM 737 C CA . VAL A 1 97 ? -1.087 -1.747 4.622 1.00 77.75 97 VAL A CA 1
ATOM 738 C C . VAL A 1 97 ? -1.866 -1.371 5.881 1.00 77.75 97 VAL A C 1
ATOM 740 O O . VAL A 1 97 ? -3.071 -1.131 5.796 1.00 77.75 97 VAL A O 1
ATOM 743 N N . LEU A 1 98 ? -1.213 -1.296 7.045 1.00 74.44 98 LEU A N 1
ATOM 744 C CA . LEU A 1 98 ? -1.901 -1.003 8.310 1.00 74.44 98 LEU A CA 1
ATOM 745 C C . LEU A 1 98 ? -2.351 0.451 8.400 1.00 74.44 98 LEU A C 1
ATOM 747 O O . LEU A 1 98 ? -3.435 0.736 8.893 1.00 74.44 98 LEU A O 1
ATOM 751 N N . GLY A 1 99 ? -1.517 1.366 7.916 1.00 71.81 99 GLY A N 1
ATOM 752 C CA . GLY A 1 99 ? -1.779 2.787 8.039 1.00 71.81 99 GLY A CA 1
ATOM 753 C C . GLY A 1 99 ? -2.794 3.311 7.036 1.00 71.81 99 GLY A C 1
ATOM 754 O O . GLY A 1 99 ? -3.789 3.914 7.422 1.00 71.81 99 GLY A O 1
ATOM 755 N N . ASN A 1 100 ? -2.543 3.076 5.747 1.00 72.62 100 ASN A N 1
ATOM 756 C CA . ASN A 1 100 ? -3.360 3.662 4.684 1.00 72.62 100 ASN A CA 1
ATOM 757 C C . ASN A 1 100 ? -4.561 2.778 4.340 1.00 72.62 100 ASN A C 1
ATOM 759 O O . ASN A 1 100 ? -5.706 3.215 4.443 1.00 72.62 100 ASN A O 1
ATOM 763 N N . ILE A 1 101 ? -4.310 1.530 3.930 1.00 76.81 101 ILE A N 1
ATOM 764 C CA . ILE A 1 101 ? -5.368 0.674 3.376 1.00 76.81 101 ILE A CA 1
ATOM 765 C C . ILE A 1 101 ? -6.321 0.191 4.472 1.00 76.81 101 ILE A C 1
ATOM 767 O O . ILE A 1 101 ? -7.528 0.273 4.292 1.00 76.81 101 ILE A O 1
ATOM 771 N N . SER A 1 102 ? -5.823 -0.231 5.636 1.00 73.56 102 SER A N 1
ATOM 772 C CA . SER A 1 102 ? -6.696 -0.751 6.706 1.00 73.56 102 SER A CA 1
ATOM 773 C C . SER A 1 102 ? -7.608 0.317 7.320 1.00 73.56 102 SER A C 1
ATOM 775 O O . SER A 1 102 ? -8.721 -0.002 7.722 1.00 73.56 102 SER A O 1
ATOM 777 N N . MET A 1 103 ? -7.179 1.584 7.347 1.00 72.81 103 MET A N 1
ATOM 778 C CA . MET A 1 103 ? -7.990 2.696 7.866 1.00 72.81 103 MET A CA 1
ATOM 779 C C 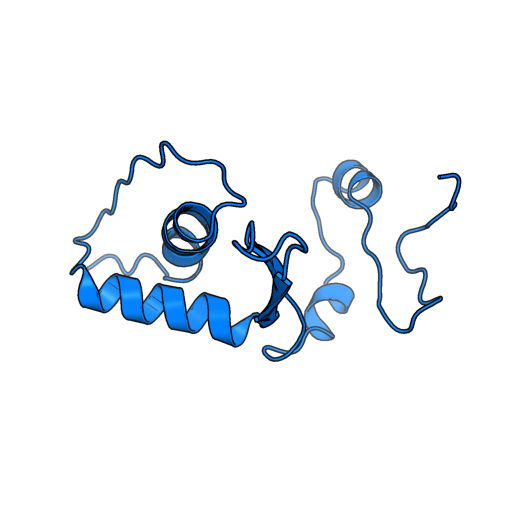. MET A 1 103 ? -9.020 3.235 6.860 1.00 72.81 103 MET A C 1
ATOM 781 O O . MET A 1 103 ? -9.957 3.916 7.265 1.00 72.81 103 MET A O 1
ATOM 785 N N . THR A 1 104 ? -8.851 2.969 5.558 1.00 73.06 104 THR A N 1
ATOM 786 C CA . THR A 1 104 ? -9.715 3.518 4.490 1.00 73.06 104 THR A CA 1
ATOM 787 C C . THR A 1 104 ? -10.584 2.468 3.803 1.00 73.06 104 THR A C 1
ATOM 789 O O . THR A 1 104 ? -11.701 2.775 3.396 1.00 73.06 104 THR A O 1
ATOM 792 N N . ALA A 1 105 ? -10.101 1.230 3.677 1.00 64.88 105 ALA A N 1
ATOM 793 C CA . ALA A 1 105 ? -10.806 0.146 2.995 1.00 64.88 105 ALA A CA 1
ATOM 794 C C . ALA A 1 105 ? -11.909 -0.490 3.851 1.00 64.88 105 ALA A C 1
ATOM 796 O O . ALA A 1 105 ? -12.743 -1.220 3.320 1.00 64.88 105 ALA A O 1
ATOM 797 N N . VAL A 1 106 ? -11.920 -0.234 5.162 1.00 58.59 106 VAL A N 1
ATOM 798 C CA . VAL A 1 106 ? -12.926 -0.779 6.074 1.00 58.59 106 VAL A CA 1
ATOM 799 C C . VAL A 1 106 ? -13.875 0.350 6.477 1.00 58.59 106 VAL A C 1
ATOM 801 O O . VAL A 1 106 ? -13.447 1.267 7.179 1.00 58.59 106 VAL A O 1
ATOM 804 N N . PRO A 1 107 ? -15.147 0.329 6.039 1.00 56.19 107 PRO A N 1
ATOM 805 C CA . PRO A 1 107 ? -16.122 1.325 6.452 1.00 56.19 107 PRO A CA 1
ATOM 806 C C . PRO A 1 107 ? -16.249 1.345 7.975 1.00 56.19 107 PRO A C 1
ATOM 808 O O . PRO A 1 107 ? -16.319 0.292 8.609 1.00 56.19 107 PRO A O 1
ATOM 811 N N . PHE A 1 108 ? -16.321 2.544 8.550 1.00 51.41 108 PHE A N 1
ATOM 812 C CA . PHE A 1 108 ? -16.663 2.733 9.954 1.00 51.41 108 PHE A CA 1
ATOM 813 C C . PHE A 1 108 ? -18.117 2.289 10.157 1.00 51.41 108 PHE A C 1
ATOM 815 O O . PHE A 1 108 ? -19.051 3.056 9.923 1.00 51.41 108 PHE A O 1
ATOM 822 N N . THR A 1 109 ? -18.344 1.030 10.526 1.00 49.38 109 THR A N 1
ATOM 823 C CA . THR A 1 109 ? -19.671 0.582 10.950 1.00 49.38 109 THR A CA 1
ATOM 824 C C . THR A 1 109 ? -19.862 1.025 12.392 1.00 49.38 109 THR A C 1
ATOM 826 O O . THR A 1 109 ? -19.477 0.321 13.322 1.00 49.38 109 THR A O 1
ATOM 829 N N . SER A 1 110 ? -20.418 2.222 12.576 1.00 42.31 110 SER A N 1
ATOM 830 C CA . SER A 1 110 ? -20.938 2.663 13.868 1.00 42.31 110 SER A CA 1
ATOM 831 C C . SER A 1 110 ? -22.062 1.718 14.302 1.00 42.31 110 SER A C 1
ATOM 833 O O . SER A 1 110 ? -23.090 1.648 13.620 1.00 42.31 110 SER A O 1
ATOM 835 N N . GLY A 1 111 ? -21.844 0.987 15.395 1.00 40.91 111 GLY A N 1
ATOM 836 C CA . GLY A 1 111 ? -22.914 0.390 16.199 1.00 40.91 111 GLY A CA 1
ATOM 837 C C . GLY A 1 111 ? -23.538 1.418 17.130 1.00 40.91 111 GLY A C 1
ATOM 838 O O . GLY A 1 111 ? -22.807 2.348 17.542 1.00 40.91 111 GLY A O 1
#

pLDDT: mean 75.89, std 11.84, range [40.44, 92.56]

InterPro domains:
  IPR000873 AMP-dependent synthetase/ligase domain [PF00501] (31-102)
  IPR020845 AMP-binding, conserved site [PS00455] (45-56)
  IPR042099 ANL, N-terminal domain [G3DSA:3.40.50.12780] (4-110)

Organism: NCBI:txid334625

Foldseek 3Di:
DDDPDDQQDCVPPAGDDDPVNCVVVVNDDDVVNVVPADQQDFDDWAWDCDPVRDTDTDTDGNVRLLVVLVVVCVVVVQDPPHDDDDPDDCSPPCNVRPPPNNNPVDDPPDD

Sequence (111 aa):
MDGNYSSGDTTHGYNFLLFNSLLSNDGKLDQSVIDDVSPDDPAIIMFTSGTTGKPKGAYLSHFTLVNNALLTKESFDFGEPISMLIPLPFFHSFAAVLGNISMTAVPFTSG